Protein AF-A0A8D1IWJ9-F1 (afdb_monomer)

Structure (mmCIF, N/CA/C/O backbone):
data_AF-A0A8D1IWJ9-F1
#
_entry.id   AF-A0A8D1IWJ9-F1
#
loop_
_atom_site.group_PDB
_atom_site.id
_atom_site.type_symbol
_atom_site.label_atom_id
_atom_site.label_alt_id
_atom_site.label_comp_id
_atom_site.label_asym_id
_atom_site.label_entity_id
_atom_site.label_seq_id
_atom_site.pdbx_PDB_ins_code
_atom_site.Cartn_x
_atom_site.Cartn_y
_atom_site.Cartn_z
_atom_site.occupancy
_atom_site.B_iso_or_equiv
_atom_site.auth_seq_id
_atom_site.auth_comp_id
_atom_site.auth_asym_id
_atom_site.auth_atom_id
_atom_site.pdbx_PDB_model_num
ATOM 1 N N . SER A 1 1 ? -6.460 -16.593 16.089 1.00 33.09 1 SER A N 1
ATOM 2 C CA . SER A 1 1 ? -7.347 -15.664 16.815 1.00 33.09 1 SER A CA 1
ATOM 3 C C . SER A 1 1 ? -7.543 -14.416 15.970 1.00 33.09 1 SER A C 1
ATOM 5 O O . SER A 1 1 ? -6.627 -13.611 15.829 1.00 33.09 1 SER A O 1
ATOM 7 N N . SER A 1 2 ? -8.667 -14.333 15.266 1.00 39.91 2 SER A N 1
ATOM 8 C CA . SER A 1 2 ? -8.957 -13.300 14.270 1.00 39.91 2 SER A CA 1
ATOM 9 C C . SER A 1 2 ? -9.287 -11.988 14.981 1.00 39.91 2 SER A C 1
ATOM 11 O O . SER A 1 2 ? -10.392 -11.797 15.482 1.00 39.91 2 SER A O 1
ATOM 13 N N . LYS A 1 3 ? -8.311 -11.071 15.038 1.00 45.97 3 LYS A N 1
ATOM 14 C CA . LYS A 1 3 ? -8.558 -9.675 15.416 1.00 45.97 3 LYS A CA 1
ATOM 15 C C . LYS A 1 3 ? -9.595 -9.111 14.426 1.00 45.97 3 LYS A C 1
ATOM 17 O O . LYS A 1 3 ? -9.216 -8.856 13.289 1.00 45.97 3 LYS A O 1
ATOM 22 N N . ALA A 1 4 ? -10.873 -8.977 14.799 1.00 46.38 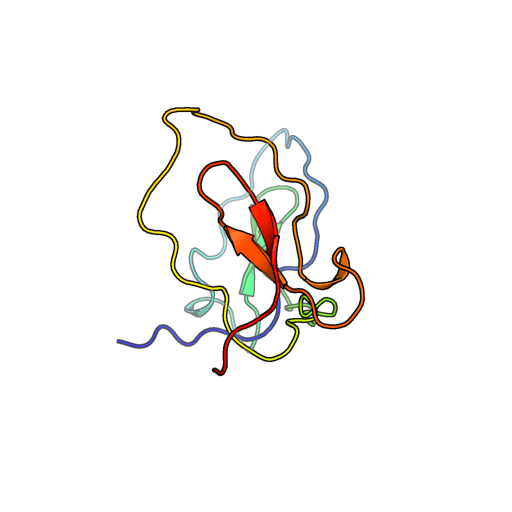4 ALA A N 1
ATOM 23 C CA . ALA A 1 4 ? -11.921 -8.407 13.962 1.00 46.38 4 ALA A CA 1
ATOM 24 C C . ALA A 1 4 ? -11.446 -7.079 13.387 1.00 46.38 4 ALA A C 1
ATOM 26 O O . ALA A 1 4 ? -11.237 -6.076 14.076 1.00 46.38 4 ALA A O 1
ATOM 27 N N . LEU A 1 5 ? -11.225 -7.126 12.084 1.00 56.50 5 LEU A N 1
ATOM 28 C CA . LEU A 1 5 ? -10.784 -6.008 11.295 1.00 56.50 5 LEU A CA 1
ATOM 29 C C . LEU A 1 5 ? -12.011 -5.107 11.117 1.00 56.50 5 LEU A C 1
ATOM 31 O O . LEU A 1 5 ? -12.861 -5.373 10.269 1.00 56.50 5 LEU A O 1
ATOM 35 N N . LYS A 1 6 ? -12.159 -4.072 11.955 1.00 65.62 6 LYS A N 1
ATOM 36 C CA . LYS A 1 6 ? -13.229 -3.082 11.759 1.00 65.62 6 LYS A CA 1
ATOM 37 C C . LYS A 1 6 ? -13.029 -2.417 10.394 1.00 65.62 6 LYS A C 1
ATOM 39 O O . LYS A 1 6 ? -11.949 -1.881 10.122 1.00 65.62 6 LYS A O 1
ATOM 44 N N . GLY A 1 7 ? -14.053 -2.498 9.541 1.00 72.56 7 GLY A N 1
ATOM 45 C CA . GLY A 1 7 ? -14.013 -2.020 8.157 1.00 72.56 7 GLY A CA 1
ATOM 46 C C . GLY A 1 7 ? -13.793 -0.507 8.034 1.00 72.56 7 GLY A C 1
ATOM 47 O O . GLY A 1 7 ? -14.122 0.257 8.940 1.00 72.56 7 GLY A O 1
ATOM 48 N N . GLY A 1 8 ? -13.243 -0.087 6.892 1.00 81.94 8 GLY A N 1
ATOM 49 C CA . GLY A 1 8 ? -12.916 1.311 6.593 1.00 81.94 8 GLY A CA 1
ATOM 50 C C . GLY A 1 8 ? -11.506 1.736 7.023 1.00 81.94 8 GLY A C 1
ATOM 51 O O . GLY A 1 8 ? -10.780 0.999 7.695 1.00 81.94 8 GLY A O 1
ATOM 52 N N . ALA A 1 9 ? -11.100 2.933 6.601 1.00 88.38 9 ALA A N 1
ATOM 53 C CA . ALA A 1 9 ? -9.796 3.520 6.909 1.00 88.38 9 ALA A CA 1
ATOM 54 C C . ALA A 1 9 ? -9.909 4.609 7.983 1.00 88.38 9 ALA A C 1
ATOM 56 O O . ALA A 1 9 ? -10.978 5.181 8.203 1.00 88.38 9 ALA A O 1
ATOM 57 N N . CYS A 1 10 ? -8.793 4.917 8.646 1.00 91.31 10 CYS A N 1
ATOM 58 C CA . CYS A 1 10 ? -8.721 6.118 9.472 1.00 91.31 10 CYS A CA 1
ATOM 59 C C . CYS A 1 10 ? -8.912 7.364 8.594 1.00 91.31 10 CYS A C 1
ATOM 61 O O . CYS A 1 10 ? -8.349 7.413 7.496 1.00 91.31 10 CYS A O 1
ATOM 63 N N . PRO A 1 11 ? -9.682 8.368 9.051 1.00 90.31 11 PRO A N 1
ATOM 64 C CA . PRO A 1 11 ? -9.835 9.611 8.311 1.00 90.31 11 PRO A CA 1
ATOM 65 C C . PRO A 1 11 ? -8.465 10.276 8.108 1.00 90.31 11 PRO A C 1
ATOM 67 O O . PRO A 1 11 ? -7.634 10.243 9.023 1.00 90.31 11 PRO A O 1
ATOM 70 N N . PRO A 1 12 ? -8.211 10.896 6.944 1.00 86.56 12 PRO A N 1
ATOM 71 C CA . PRO A 1 12 ? -6.973 11.624 6.719 1.00 86.56 12 PRO A CA 1
ATOM 72 C C . PRO A 1 12 ? -6.869 12.787 7.712 1.00 86.56 12 PRO A C 1
ATOM 74 O O . PRO A 1 12 ? -7.822 13.541 7.928 1.00 86.56 12 PRO A O 1
ATOM 77 N N . ARG A 1 13 ? -5.698 12.936 8.330 1.00 85.69 13 ARG A N 1
ATOM 78 C CA . ARG A 1 13 ? -5.379 14.025 9.257 1.00 85.69 13 ARG A CA 1
ATOM 79 C C . ARG A 1 13 ? -4.140 14.753 8.767 1.00 85.69 13 ARG A C 1
ATOM 81 O O . ARG A 1 13 ? -3.232 14.133 8.216 1.00 85.69 13 ARG A O 1
ATOM 88 N N . LYS A 1 14 ? -4.096 16.067 8.984 1.00 80.12 14 LYS A N 1
ATOM 89 C CA . LYS A 1 14 ? -2.882 16.846 8.736 1.00 80.12 14 LYS A CA 1
ATOM 90 C C . LYS A 1 14 ? -1.818 16.402 9.734 1.00 80.12 14 LYS A C 1
ATOM 92 O O . LYS A 1 14 ? -2.081 16.356 10.934 1.00 80.12 14 LYS A O 1
ATOM 97 N N . ILE A 1 15 ? -0.633 16.073 9.231 1.00 77.00 15 ILE A N 1
ATOM 98 C CA . ILE A 1 15 ? 0.531 15.841 10.080 1.00 77.00 15 ILE A CA 1
ATOM 99 C C . ILE A 1 15 ? 0.976 17.217 10.566 1.00 77.00 15 ILE A C 1
ATOM 101 O O . ILE A 1 15 ? 1.372 18.055 9.761 1.00 77.00 15 ILE A O 1
ATOM 105 N N . VAL A 1 16 ? 0.859 17.457 11.867 1.00 84.38 16 VAL A N 1
ATOM 106 C CA . VAL A 1 16 ? 1.323 18.691 12.503 1.00 84.38 16 VAL A CA 1
ATOM 107 C C . VAL A 1 16 ? 2.234 18.344 13.669 1.00 84.38 16 VAL A C 1
ATOM 109 O O . VAL A 1 16 ? 2.101 17.284 14.287 1.00 84.38 16 VAL A O 1
ATOM 112 N N . GLN A 1 17 ? 3.167 19.240 13.968 1.00 86.88 17 GLN A N 1
ATOM 113 C CA . GLN A 1 17 ? 3.992 19.134 15.158 1.00 86.88 17 GLN A CA 1
ATOM 114 C C . GLN A 1 17 ? 3.257 19.806 16.313 1.00 86.88 17 GLN A C 1
ATOM 116 O O . GLN A 1 17 ? 3.029 21.013 16.312 1.00 86.88 17 GLN A O 1
ATOM 121 N N . CYS A 1 18 ? 2.836 19.004 17.280 1.00 88.50 18 CYS A N 1
ATOM 122 C CA . CYS A 1 18 ? 2.117 19.498 18.441 1.00 88.50 18 CYS A CA 1
ATOM 123 C C . CYS A 1 18 ? 3.106 19.929 19.517 1.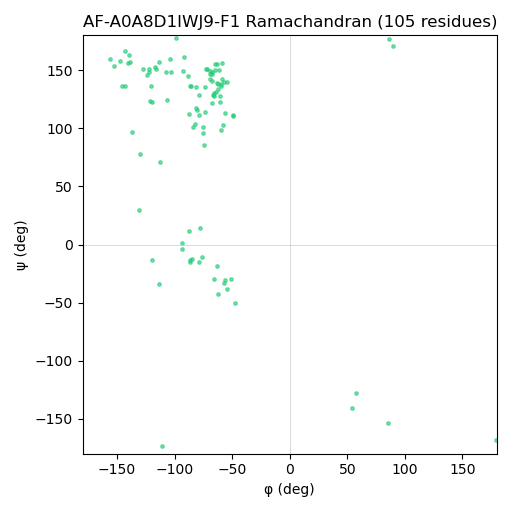00 88.50 18 CYS A C 1
ATOM 125 O O . CYS A 1 18 ? 4.035 19.185 19.824 1.00 88.50 18 CYS A O 1
ATOM 127 N N . LEU A 1 19 ? 2.855 21.080 20.144 1.00 90.94 19 LEU A N 1
ATOM 128 C CA . LEU A 1 19 ? 3.591 21.507 21.340 1.00 90.94 19 LEU A CA 1
ATOM 129 C C . LEU A 1 19 ? 3.478 20.467 22.464 1.00 90.94 19 LEU A C 1
ATOM 131 O O . LEU A 1 19 ? 4.415 20.256 23.228 1.00 90.94 19 LEU A O 1
ATOM 135 N N . ARG A 1 20 ? 2.330 19.784 22.543 1.00 91.00 20 ARG A N 1
ATOM 136 C CA . ARG A 1 20 ? 2.087 18.684 23.472 1.00 91.00 20 ARG A CA 1
ATOM 137 C C . ARG A 1 20 ? 1.180 17.638 22.838 1.00 91.00 20 ARG A C 1
ATOM 139 O O . ARG A 1 20 ? 0.167 17.978 22.230 1.00 91.00 20 ARG A O 1
ATOM 146 N N . TYR A 1 21 ? 1.527 16.369 23.026 1.00 92.00 21 TYR A N 1
ATOM 147 C CA . TYR A 1 21 ? 0.662 15.251 22.665 1.00 92.00 21 TYR A CA 1
ATOM 148 C C . TYR A 1 21 ? -0.317 14.930 23.799 1.00 92.00 21 TYR A C 1
ATOM 150 O O . TYR A 1 21 ? 0.051 14.891 24.976 1.00 92.00 21 TYR A O 1
ATOM 158 N N . GLU A 1 22 ? -1.572 14.686 23.436 1.00 92.69 22 GLU A N 1
ATOM 159 C CA . GLU A 1 22 ? -2.597 14.167 24.333 1.00 92.69 22 GLU A CA 1
ATOM 160 C C . GLU A 1 22 ? -2.296 12.706 24.706 1.00 92.69 22 GLU A C 1
ATOM 162 O O . GLU A 1 22 ? -1.755 11.939 23.903 1.00 92.69 22 GLU A O 1
ATOM 167 N N . LYS A 1 23 ? -2.704 12.289 25.913 1.00 93.25 23 LYS A N 1
ATOM 168 C CA . LYS A 1 23 ? -2.653 10.873 26.302 1.00 93.25 23 LYS A CA 1
ATOM 169 C C . LYS A 1 23 ? -3.512 10.037 25.333 1.00 93.25 23 LYS A C 1
ATOM 171 O O . LYS A 1 23 ? -4.632 10.450 25.016 1.00 93.25 23 LYS A O 1
ATOM 176 N N . PRO A 1 24 ? -3.027 8.872 24.869 1.00 94.44 24 PRO A N 1
ATOM 177 C CA . PRO A 1 24 ? -3.771 8.032 23.938 1.00 94.44 24 PRO A CA 1
ATOM 178 C C . PRO A 1 24 ? -5.055 7.507 24.592 1.00 94.44 24 PRO A C 1
ATOM 180 O O . PRO A 1 24 ? -5.023 6.983 25.702 1.00 94.44 24 PRO A O 1
ATOM 183 N N . LYS A 1 25 ? -6.188 7.631 23.891 1.00 95.62 25 LYS A N 1
ATOM 184 C CA . LYS A 1 25 ? -7.497 7.138 24.362 1.00 95.62 25 LYS A CA 1
ATOM 185 C C . LYS A 1 25 ? -7.751 5.671 24.006 1.00 95.62 25 LYS A C 1
ATOM 187 O O . LYS A 1 25 ? -8.699 5.076 24.501 1.00 95.62 25 LYS A O 1
ATOM 192 N N . CYS A 1 26 ? -6.939 5.115 23.115 1.00 95.31 26 CYS A N 1
ATOM 193 C CA . CYS A 1 26 ? -6.982 3.725 22.688 1.00 95.31 26 CYS A CA 1
ATOM 194 C C . CYS A 1 26 ? -5.602 3.313 22.154 1.00 95.31 26 CYS A C 1
ATOM 196 O O . CYS A 1 26 ? -4.794 4.156 21.761 1.00 95.31 26 CYS A O 1
ATOM 198 N N . THR A 1 27 ? -5.353 2.010 22.111 1.00 94.50 27 THR A N 1
ATOM 199 C CA . THR A 1 27 ? -4.199 1.362 21.475 1.00 94.50 27 THR A CA 1
ATOM 200 C C . THR A 1 27 ? -4.622 0.394 20.367 1.00 94.50 27 THR A C 1
ATOM 202 O O . THR A 1 27 ? -3.793 -0.036 19.569 1.00 94.50 27 THR A O 1
ATOM 205 N N . SER A 1 28 ? -5.913 0.047 20.285 1.00 91.75 28 SER A N 1
ATOM 206 C CA . SER A 1 28 ? -6.459 -0.825 19.242 1.00 91.75 28 SER A CA 1
ATOM 207 C C . SER A 1 28 ? -7.936 -0.536 18.962 1.00 91.75 28 SER A C 1
ATOM 209 O O . SER A 1 28 ? -8.663 -0.091 19.849 1.00 91.75 28 SER A O 1
ATOM 211 N N . ASP A 1 29 ? -8.391 -0.842 17.741 1.00 91.81 29 ASP A N 1
ATOM 212 C CA . ASP A 1 29 ? -9.779 -0.673 17.274 1.00 91.81 29 ASP A CA 1
ATOM 213 C C . ASP A 1 29 ? -10.821 -1.300 18.209 1.00 91.81 29 ASP A C 1
ATOM 215 O O . ASP A 1 29 ? -11.943 -0.813 18.312 1.00 91.81 29 ASP A O 1
ATOM 219 N N . TRP A 1 30 ? -10.446 -2.369 18.907 1.00 89.44 30 TRP A N 1
ATOM 220 C CA . TRP A 1 30 ? -11.304 -3.110 19.828 1.00 89.44 30 TRP A CA 1
ATOM 221 C C . TRP A 1 30 ? -11.742 -2.337 21.064 1.00 89.44 30 TRP A C 1
ATOM 223 O O . TRP A 1 30 ? -12.821 -2.590 21.582 1.00 89.44 30 TRP A O 1
ATOM 233 N N . GLN A 1 31 ? -10.920 -1.394 21.521 1.00 94.56 31 GLN A N 1
ATOM 234 C CA . GLN A 1 31 ? -11.249 -0.537 22.662 1.00 94.56 31 GLN A CA 1
ATOM 235 C C . GLN A 1 31 ? -12.205 0.588 22.266 1.00 94.56 31 GLN A C 1
ATOM 237 O O . GLN A 1 31 ? -12.772 1.258 23.124 1.00 94.56 31 GLN A O 1
ATOM 242 N N . CYS A 1 32 ? -12.360 0.830 20.964 1.00 93.19 32 CYS A N 1
ATOM 243 C CA . CYS A 1 32 ? -13.247 1.865 20.480 1.00 93.19 32 CYS A CA 1
ATOM 244 C C . CYS A 1 32 ? -14.694 1.364 20.453 1.00 93.19 32 CYS A C 1
ATOM 246 O O . CYS A 1 32 ? -14.935 0.259 19.958 1.00 93.19 32 CYS A O 1
ATOM 248 N N . PRO A 1 33 ? -15.661 2.171 20.922 1.00 92.19 33 PRO A N 1
ATOM 249 C CA . PRO A 1 33 ? -17.069 1.806 20.857 1.00 92.19 33 PRO A CA 1
ATOM 250 C C . PRO A 1 33 ? -17.533 1.707 19.400 1.00 92.19 33 PRO A C 1
ATOM 252 O O . PRO A 1 33 ? -16.955 2.321 18.494 1.00 92.19 33 PRO A O 1
ATOM 255 N N . ASP A 1 34 ? -18.587 0.929 19.176 1.00 88.94 34 ASP A N 1
ATOM 256 C CA . ASP A 1 34 ? -19.224 0.758 17.871 1.00 88.94 34 ASP A CA 1
ATOM 257 C C . ASP A 1 34 ? -18.232 0.319 16.772 1.00 88.94 34 ASP A C 1
ATOM 259 O O . ASP A 1 34 ? -17.305 -0.471 16.979 1.00 88.94 34 ASP A O 1
ATOM 263 N N . LYS A 1 35 ? -18.407 0.871 15.569 1.00 87.44 35 LYS A N 1
ATOM 264 C CA . LYS A 1 35 ? -17.551 0.666 14.398 1.00 87.44 35 LYS A CA 1
ATOM 265 C C . LYS A 1 35 ? -16.363 1.640 14.345 1.00 87.44 35 LYS A C 1
ATOM 267 O O . LYS A 1 35 ? -15.705 1.724 13.312 1.00 87.44 35 LYS A O 1
ATOM 272 N N . LYS A 1 36 ? -16.073 2.384 15.422 1.00 92.62 36 LYS A N 1
ATOM 273 C CA . LYS A 1 36 ? -14.949 3.336 15.452 1.00 92.62 36 LYS A CA 1
ATOM 274 C C . LYS A 1 36 ? -13.607 2.610 15.445 1.00 92.62 36 LYS A C 1
ATOM 276 O O . LYS A 1 36 ? -13.470 1.531 16.027 1.00 92.62 36 LYS A O 1
ATOM 281 N N . LYS A 1 37 ? -12.617 3.237 14.813 1.00 92.94 37 LYS A N 1
ATOM 282 C CA . LYS A 1 37 ? -11.232 2.760 14.729 1.00 92.94 37 LYS A CA 1
ATOM 283 C C . LYS A 1 37 ? -10.321 3.603 15.609 1.00 92.94 37 LYS A C 1
ATOM 285 O O . LYS A 1 37 ? -10.562 4.797 15.793 1.00 9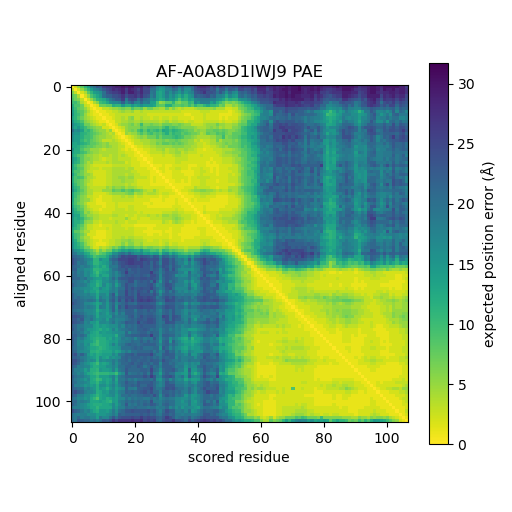2.94 37 LYS A O 1
ATOM 290 N N . CYS A 1 38 ? -9.276 2.982 16.139 1.00 95.19 38 CYS A N 1
ATOM 291 C CA . CYS A 1 38 ? -8.249 3.652 16.912 1.00 95.19 38 CYS A CA 1
ATOM 292 C C . CYS A 1 38 ? -7.240 4.294 15.960 1.00 95.19 38 CYS A C 1
ATOM 294 O O . CYS A 1 38 ? -6.421 3.617 15.342 1.00 95.19 38 CYS A O 1
ATOM 296 N N . CYS A 1 39 ? -7.335 5.610 15.811 1.00 94.06 39 CYS A N 1
ATOM 297 C CA . CYS A 1 39 ? -6.643 6.357 14.773 1.00 94.06 39 CYS A CA 1
ATOM 298 C C . CYS A 1 39 ? -5.740 7.430 15.371 1.00 94.06 39 CYS A C 1
ATOM 300 O O . CYS A 1 39 ? -6.053 8.035 16.401 1.00 94.06 39 CYS A O 1
ATOM 302 N N . ARG A 1 40 ? -4.635 7.713 14.675 1.00 92.75 40 ARG A N 1
ATOM 303 C CA . ARG A 1 40 ? -3.840 8.910 14.941 1.00 92.75 40 ARG A CA 1
ATOM 304 C C . ARG A 1 40 ? -4.665 10.135 14.551 1.00 92.75 40 ARG A C 1
ATOM 306 O O . ARG A 1 40 ? -5.119 10.258 13.417 1.00 92.75 40 ARG A O 1
ATOM 313 N N . ASP A 1 41 ? -4.878 11.002 15.524 1.00 91.44 41 ASP A N 1
ATOM 314 C CA . ASP A 1 41 ? -5.491 12.313 15.380 1.00 91.44 41 ASP A CA 1
ATOM 315 C C . ASP A 1 41 ? -4.393 13.388 15.323 1.00 91.44 41 ASP A C 1
ATOM 317 O O . ASP A 1 41 ? -3.208 13.077 15.456 1.00 91.44 41 ASP A O 1
ATOM 321 N N . THR A 1 42 ? -4.774 14.652 15.148 1.00 90.31 42 THR A N 1
ATOM 322 C CA . THR A 1 42 ? -3.847 15.789 15.018 1.00 90.31 42 THR A CA 1
ATOM 323 C C . THR A 1 42 ? -2.745 15.802 16.089 1.00 90.31 42 THR A C 1
ATOM 325 O O . THR A 1 42 ? -1.572 15.869 15.742 1.00 90.31 42 THR A O 1
ATOM 328 N N . CYS A 1 43 ? -3.109 15.665 17.372 1.00 92.56 43 CYS A N 1
ATOM 329 C CA . CYS A 1 43 ? -2.174 15.697 18.508 1.00 92.56 43 CYS A CA 1
ATOM 330 C C . CYS A 1 43 ? -2.350 14.529 19.484 1.00 92.56 43 CYS A C 1
ATOM 332 O O . CYS A 1 43 ? -2.097 14.669 20.677 1.00 92.56 43 CYS A O 1
ATOM 334 N N . GLY A 1 44 ? -2.794 13.363 19.017 1.00 92.94 44 GLY A N 1
ATOM 335 C CA . GLY A 1 44 ? -3.014 12.219 19.902 1.00 92.94 44 GLY A CA 1
ATOM 336 C C . GLY A 1 44 ? -3.540 10.990 19.178 1.00 92.94 44 GLY A C 1
ATOM 337 O O . GLY A 1 44 ? -3.550 10.935 17.953 1.00 92.94 44 GLY A O 1
ATOM 338 N N . ILE A 1 45 ? -3.992 9.999 19.943 1.00 94.88 45 ILE A N 1
ATOM 339 C CA . ILE A 1 45 ? -4.623 8.781 19.419 1.00 94.88 45 ILE A CA 1
ATOM 340 C C . ILE A 1 45 ? -6.040 8.700 19.984 1.00 94.88 45 ILE A C 1
ATOM 342 O O . ILE A 1 45 ? -6.226 8.743 21.203 1.00 94.88 45 ILE A O 1
ATOM 346 N N . LYS A 1 46 ? -7.041 8.627 19.102 1.00 95.56 46 LYS A N 1
ATOM 347 C CA . LYS A 1 46 ? -8.466 8.703 19.457 1.00 95.56 46 LYS A CA 1
ATOM 348 C C . LYS A 1 46 ? -9.289 7.690 18.664 1.00 95.56 46 LYS A C 1
ATOM 350 O O . LYS A 1 46 ? -8.913 7.275 17.571 1.00 95.56 46 LYS A O 1
ATOM 355 N N . CYS A 1 47 ? -10.452 7.340 19.203 1.00 95.44 47 CYS A N 1
ATOM 356 C CA . CYS A 1 47 ? -11.452 6.550 18.495 1.00 95.44 47 CYS A CA 1
ATOM 357 C C . CYS A 1 47 ? -12.238 7.433 17.523 1.00 95.44 47 CYS A C 1
ATOM 359 O O . CYS A 1 47 ? -13.003 8.295 17.956 1.00 95.44 47 CYS A O 1
ATOM 361 N N . LEU A 1 48 ? -12.053 7.220 16.222 1.00 94.00 48 LEU A N 1
ATOM 362 C CA . LEU A 1 48 ? -12.670 8.014 15.160 1.00 94.00 48 LEU A CA 1
ATOM 363 C C . LEU A 1 48 ? -13.606 7.159 14.302 1.00 94.00 48 LEU A C 1
ATOM 365 O O . LEU A 1 48 ? -13.417 5.948 14.170 1.00 94.00 48 LEU A O 1
ATOM 369 N N . ASN A 1 49 ? -14.608 7.802 13.701 1.00 93.44 49 ASN A N 1
ATOM 370 C CA . ASN A 1 49 ? -15.450 7.151 12.701 1.00 93.44 49 ASN A CA 1
ATOM 371 C C . ASN A 1 49 ? -14.592 6.824 11.467 1.00 93.44 49 ASN A C 1
ATOM 373 O O . ASN A 1 49 ? -13.901 7.720 10.968 1.00 93.44 49 ASN A O 1
ATOM 377 N N . PRO A 1 50 ? -14.595 5.568 10.989 1.00 91.25 50 PRO A N 1
ATOM 378 C CA . PRO A 1 50 ? -13.858 5.209 9.793 1.00 91.25 50 PRO A CA 1
ATOM 379 C C . PRO A 1 50 ? -14.470 5.882 8.567 1.00 91.25 50 PRO A C 1
ATOM 381 O O . PRO A 1 50 ? -15.683 6.066 8.480 1.00 91.25 50 PRO A O 1
ATOM 384 N N . VAL A 1 51 ? -13.622 6.200 7.597 1.00 89.38 51 VAL A N 1
ATOM 385 C CA . VAL A 1 51 ? -14.064 6.601 6.262 1.00 89.38 51 VAL A CA 1
ATOM 386 C C . VAL A 1 51 ? -14.116 5.377 5.356 1.00 89.38 51 VAL A C 1
ATOM 388 O O . VAL A 1 51 ? -13.343 4.425 5.526 1.00 89.38 51 VAL A O 1
ATOM 391 N N . ALA A 1 52 ? -15.032 5.388 4.387 1.00 81.88 52 ALA A N 1
ATOM 392 C CA . ALA A 1 52 ? -15.039 4.379 3.340 1.00 81.88 52 ALA A CA 1
ATOM 393 C C . ALA A 1 52 ? -13.683 4.392 2.617 1.00 81.88 52 ALA A C 1
ATOM 395 O O . ALA A 1 52 ? -13.115 5.453 2.355 1.00 81.88 52 ALA A O 1
ATOM 396 N N . ILE A 1 53 ? -13.158 3.212 2.290 1.00 72.19 53 ILE A N 1
ATOM 397 C CA . ILE A 1 53 ? -11.987 3.101 1.418 1.00 72.19 53 ILE A CA 1
ATOM 398 C C . ILE A 1 53 ? -12.494 3.395 0.004 1.00 72.19 53 ILE A C 1
ATOM 400 O O . ILE A 1 53 ? -12.899 2.490 -0.715 1.00 72.19 53 ILE A O 1
ATOM 404 N N . THR A 1 54 ? -12.554 4.675 -0.365 1.00 59.12 54 THR A N 1
ATOM 405 C CA . THR A 1 54 ? -13.070 5.134 -1.669 1.00 59.12 54 THR A CA 1
ATOM 406 C C . THR A 1 54 ? -12.087 4.902 -2.812 1.00 59.12 54 THR A C 1
ATOM 408 O O . THR A 1 54 ? -12.473 4.975 -3.973 1.00 59.12 54 THR A O 1
ATOM 411 N N . ASN A 1 55 ? -10.844 4.538 -2.487 1.00 55.78 55 ASN A N 1
ATOM 412 C CA . ASN A 1 55 ? -9.845 4.076 -3.438 1.00 55.78 55 ASN A CA 1
ATOM 413 C C . ASN A 1 55 ? -9.542 2.595 -3.188 1.00 55.78 55 ASN A C 1
ATOM 415 O O . ASN A 1 55 ? -8.452 2.278 -2.698 1.00 55.78 55 ASN A O 1
ATOM 419 N N . PRO A 1 56 ? -10.456 1.656 -3.499 1.00 56.19 56 PRO A N 1
ATOM 420 C CA . PRO A 1 56 ? -9.985 0.318 -3.795 1.00 56.19 56 PRO A CA 1
ATOM 421 C C . PRO A 1 56 ? -8.992 0.502 -4.943 1.00 56.19 56 PRO A C 1
ATOM 423 O O . PRO A 1 56 ? -9.363 0.971 -6.020 1.00 56.19 56 PRO A O 1
ATOM 426 N N . VAL A 1 57 ? -7.706 0.244 -4.690 1.00 61.34 57 VAL A N 1
ATOM 427 C CA . VAL A 1 57 ? -6.713 0.159 -5.764 1.00 61.34 57 VAL A CA 1
ATOM 428 C C . VAL A 1 57 ? -7.339 -0.782 -6.782 1.00 61.34 57 VAL A C 1
ATOM 430 O O . VAL A 1 57 ? -7.584 -1.933 -6.435 1.00 61.34 57 VAL A O 1
ATOM 433 N N . LYS A 1 58 ? -7.718 -0.283 -7.969 1.00 65.12 58 LYS A N 1
ATOM 434 C CA . LYS A 1 58 ? -8.347 -1.115 -9.001 1.00 65.12 58 LYS A CA 1
ATOM 435 C C . LYS A 1 58 ? -7.354 -2.220 -9.335 1.00 65.12 58 LYS A C 1
ATOM 437 O O . LYS A 1 58 ? -6.388 -1.976 -10.052 1.00 65.12 58 LYS A O 1
ATOM 442 N N . VAL A 1 59 ? -7.559 -3.396 -8.751 1.00 82.50 59 VAL A N 1
ATOM 443 C CA . VAL A 1 59 ? -6.756 -4.580 -9.022 1.00 82.50 59 VAL A CA 1
ATOM 444 C C . VAL A 1 59 ? -7.314 -5.168 -10.301 1.00 82.50 59 VAL A C 1
ATOM 446 O O . VAL A 1 59 ? -8.488 -5.530 -10.362 1.00 82.50 59 VAL A O 1
ATOM 449 N N . LYS A 1 60 ? -6.485 -5.221 -11.338 1.00 89.94 60 LYS A N 1
ATOM 450 C CA . LYS A 1 60 ? -6.874 -5.871 -12.589 1.00 89.94 60 LYS A CA 1
ATOM 451 C C . LYS A 1 60 ? -6.898 -7.393 -12.395 1.00 89.94 60 LYS A C 1
ATOM 453 O O . LYS A 1 60 ? -6.148 -7.895 -11.550 1.00 89.94 60 LYS A O 1
ATOM 458 N N . PRO A 1 61 ? -7.744 -8.130 -13.134 1.00 92.19 61 PRO A N 1
ATOM 459 C CA . PRO A 1 61 ? -7.839 -9.585 -13.017 1.00 92.19 61 PRO A CA 1
ATOM 460 C C . PRO A 1 61 ? -6.500 -10.288 -13.304 1.00 92.19 61 PRO A C 1
ATOM 462 O O . PRO A 1 61 ? -5.630 -9.746 -13.981 1.00 92.19 61 PRO A O 1
ATOM 465 N N . GLY A 1 62 ? -6.345 -11.505 -12.773 1.00 93.44 62 GLY A N 1
ATOM 466 C CA . GLY A 1 62 ? -5.131 -12.319 -12.902 1.00 93.44 62 GLY A CA 1
ATOM 467 C C . GLY A 1 62 ? -4.056 -12.041 -11.841 1.00 93.44 62 GLY A C 1
ATOM 468 O O . GLY A 1 62 ? -4.201 -11.179 -10.969 1.00 93.44 62 GLY A O 1
ATOM 469 N N . LYS A 1 63 ? -2.963 -12.807 -11.898 1.00 95.31 63 LYS A N 1
ATOM 470 C CA . LYS A 1 63 ? -1.826 -12.749 -10.964 1.00 95.31 63 LYS A CA 1
ATOM 471 C C . LYS A 1 63 ? -0.561 -12.252 -11.659 1.00 95.31 63 LYS A C 1
ATOM 473 O O . LYS A 1 63 ? -0.429 -12.338 -12.876 1.00 95.31 63 LYS A O 1
ATOM 478 N N . CYS A 1 64 ? 0.374 -11.720 -10.876 1.00 96.19 64 CYS A N 1
ATOM 479 C CA . CYS A 1 64 ? 1.707 -11.412 -11.385 1.00 96.19 64 CYS A CA 1
ATOM 480 C C . CYS A 1 64 ? 2.479 -12.707 -11.679 1.00 96.19 64 CYS A C 1
ATOM 482 O O . CYS A 1 64 ? 2.357 -13.653 -10.895 1.00 96.19 64 CYS A O 1
ATOM 484 N N . PRO A 1 65 ? 3.283 -12.754 -12.755 1.00 95.00 65 PRO A N 1
ATOM 485 C CA . PRO A 1 65 ? 4.184 -13.875 -12.993 1.00 95.00 65 PRO A CA 1
ATOM 486 C C . PRO A 1 65 ? 5.204 -14.008 -11.852 1.00 95.00 65 PRO A C 1
ATOM 488 O O . PRO A 1 65 ? 5.574 -13.022 -11.207 1.00 95.00 65 PRO A O 1
ATOM 491 N N . VAL A 1 66 ? 5.651 -15.240 -11.600 1.00 93.81 66 VAL A N 1
ATOM 492 C CA . VAL A 1 66 ? 6.684 -15.530 -10.597 1.00 93.81 66 VAL A CA 1
ATOM 493 C C . VAL A 1 66 ? 8.041 -15.071 -11.126 1.00 93.81 66 VAL A C 1
ATOM 495 O O . VAL A 1 66 ? 8.382 -15.319 -12.279 1.00 93.81 66 VAL A O 1
ATOM 498 N N . VAL A 1 67 ? 8.821 -14.415 -10.269 1.00 92.19 67 VAL A N 1
ATOM 499 C CA . VAL A 1 67 ? 10.179 -13.959 -10.577 1.00 92.19 67 VAL A CA 1
ATOM 500 C C . VAL A 1 67 ? 11.138 -14.602 -9.582 1.00 92.19 67 VAL A C 1
ATOM 502 O O . VAL A 1 67 ? 10.956 -14.459 -8.375 1.00 92.19 67 VAL A O 1
ATOM 505 N N . TYR A 1 68 ? 12.145 -15.314 -10.090 1.00 91.12 68 TYR A N 1
ATOM 506 C CA . TYR A 1 68 ? 13.049 -16.151 -9.287 1.00 91.12 68 TYR A CA 1
ATOM 507 C C . TYR A 1 68 ? 14.335 -15.449 -8.833 1.00 91.12 68 TYR A C 1
ATOM 509 O O . TYR A 1 68 ? 15.162 -16.059 -8.164 1.00 91.12 68 TYR A O 1
ATOM 517 N N . GLY A 1 69 ? 14.516 -14.172 -9.165 1.00 90.69 69 GLY A N 1
ATOM 518 C CA . GLY A 1 69 ? 15.696 -13.418 -8.767 1.00 90.69 69 GLY A CA 1
ATOM 519 C C . GLY A 1 69 ? 15.388 -11.967 -8.430 1.00 90.69 69 GLY A C 1
ATOM 520 O O . GLY A 1 69 ? 14.309 -11.440 -8.710 1.00 90.69 69 GLY A O 1
ATOM 521 N N . GLN A 1 70 ? 16.359 -11.321 -7.797 1.00 93.25 70 GLN A N 1
ATOM 522 C CA . GLN A 1 70 ? 16.278 -9.921 -7.419 1.00 93.25 70 GLN A CA 1
ATOM 523 C C . GLN A 1 70 ? 17.653 -9.272 -7.584 1.00 93.25 70 GLN A C 1
ATOM 525 O O . GLN A 1 70 ? 18.667 -9.851 -7.201 1.00 93.25 70 GLN A O 1
ATOM 530 N N . CYS A 1 71 ? 17.695 -8.073 -8.157 1.00 94.69 71 CYS A N 1
ATOM 531 C CA . CYS A 1 71 ? 18.910 -7.275 -8.230 1.00 94.69 71 CYS A CA 1
ATOM 532 C C . CYS A 1 71 ? 19.360 -6.861 -6.820 1.00 94.69 71 CYS A C 1
ATOM 534 O O . CYS A 1 71 ? 18.536 -6.642 -5.932 1.00 94.69 71 CYS A O 1
ATOM 536 N N . MET A 1 72 ? 20.666 -6.683 -6.620 1.00 95.31 72 MET A N 1
ATOM 537 C CA . MET A 1 72 ? 21.236 -6.265 -5.327 1.00 95.31 72 MET A CA 1
ATOM 538 C C . MET A 1 72 ? 21.083 -4.759 -5.049 1.00 95.31 72 MET A C 1
ATOM 540 O O . MET A 1 72 ? 21.735 -4.212 -4.163 1.00 95.31 72 MET A O 1
ATOM 544 N N . MET A 1 73 ? 20.238 -4.061 -5.809 1.00 94.62 73 MET A N 1
ATOM 545 C CA . MET A 1 73 ? 20.016 -2.635 -5.619 1.00 94.62 73 MET A CA 1
ATOM 546 C C . MET A 1 73 ? 19.073 -2.401 -4.440 1.00 94.62 73 MET A C 1
ATOM 548 O O . MET A 1 73 ? 17.984 -2.969 -4.396 1.00 94.62 73 MET A O 1
ATOM 552 N N . LEU A 1 74 ? 19.473 -1.533 -3.507 1.00 91.12 74 LEU A N 1
ATOM 553 C CA . LEU A 1 74 ? 18.693 -1.246 -2.300 1.00 91.12 74 LEU A CA 1
ATOM 554 C C . LEU A 1 74 ? 17.322 -0.632 -2.631 1.00 91.12 74 LEU A C 1
ATOM 556 O O . LEU A 1 74 ? 16.311 -1.027 -2.059 1.00 91.12 74 LEU A O 1
ATOM 560 N N . ASN A 1 75 ? 17.292 0.301 -3.589 1.00 91.88 75 ASN A N 1
ATOM 561 C CA . ASN A 1 75 ? 16.093 1.034 -3.998 1.00 91.88 75 ASN A CA 1
ATOM 562 C C . ASN A 1 75 ? 15.926 0.992 -5.523 1.00 91.88 75 ASN A C 1
ATOM 564 O O . ASN A 1 75 ? 16.266 1.963 -6.205 1.00 91.88 75 ASN A O 1
ATOM 568 N N . PRO A 1 76 ? 15.440 -0.125 -6.090 1.00 93.75 76 PRO A N 1
ATOM 569 C CA . PRO A 1 76 ? 15.259 -0.219 -7.525 1.00 93.75 76 PRO A CA 1
ATOM 570 C C . PRO A 1 76 ? 14.147 0.716 -8.023 1.00 93.75 76 PRO A C 1
ATOM 572 O O . PRO A 1 76 ? 13.115 0.850 -7.351 1.00 93.75 76 PRO A O 1
ATOM 575 N N . PRO A 1 77 ? 14.326 1.368 -9.188 1.00 94.75 77 PRO A N 1
ATOM 576 C CA . PRO A 1 77 ? 13.318 2.250 -9.747 1.00 94.75 77 PRO A CA 1
ATOM 577 C C . PRO A 1 77 ? 12.051 1.458 -10.067 1.00 94.75 77 PRO A C 1
ATOM 579 O O . PRO A 1 77 ? 12.089 0.337 -10.569 1.00 94.75 77 PRO A O 1
ATOM 582 N N . ASN A 1 78 ? 10.905 2.061 -9.770 1.00 96.81 78 ASN A N 1
ATOM 583 C CA . ASN A 1 78 ? 9.605 1.504 -10.108 1.00 96.81 78 ASN A CA 1
ATOM 584 C C . ASN A 1 78 ? 9.014 2.310 -11.262 1.00 96.81 78 ASN A C 1
ATOM 586 O O . ASN A 1 78 ? 8.834 3.519 -11.134 1.00 96.81 78 ASN A O 1
ATOM 590 N N . HIS A 1 79 ? 8.657 1.630 -12.348 1.00 96.31 79 HIS A N 1
ATOM 591 C CA . HIS A 1 79 ? 7.977 2.230 -13.498 1.00 96.31 79 HIS A CA 1
ATOM 592 C C . HIS A 1 79 ? 6.455 2.292 -13.309 1.00 96.31 79 HIS A C 1
ATOM 594 O O . HIS A 1 79 ? 5.758 2.972 -14.053 1.00 96.31 79 HIS A O 1
ATOM 600 N N . CYS A 1 80 ? 5.934 1.599 -12.296 1.00 95.19 80 CYS A N 1
ATOM 601 C CA . CYS A 1 80 ? 4.540 1.660 -11.879 1.00 95.19 80 CYS A CA 1
ATOM 602 C C . CYS A 1 80 ? 4.424 1.461 -10.357 1.00 95.19 80 CYS A C 1
ATOM 604 O O . CYS A 1 80 ? 5.296 0.871 -9.712 1.00 95.19 80 CYS A O 1
ATOM 606 N N . LYS A 1 81 ? 3.321 1.930 -9.765 1.00 93.38 81 LYS A N 1
ATOM 607 C CA . LYS A 1 81 ? 2.968 1.696 -8.351 1.00 93.38 81 LYS A CA 1
ATOM 608 C C . LYS A 1 81 ? 1.717 0.832 -8.192 1.00 93.38 81 LYS A C 1
ATOM 610 O O . LYS A 1 81 ? 1.642 0.059 -7.238 1.00 93.38 81 LYS A O 1
ATOM 615 N N . THR A 1 82 ? 0.760 0.963 -9.109 1.00 91.81 82 THR A N 1
ATOM 616 C CA . THR A 1 82 ? -0.547 0.289 -9.090 1.00 91.81 82 THR A CA 1
ATOM 617 C C . THR A 1 82 ? -0.939 -0.164 -10.495 1.00 91.81 82 THR A C 1
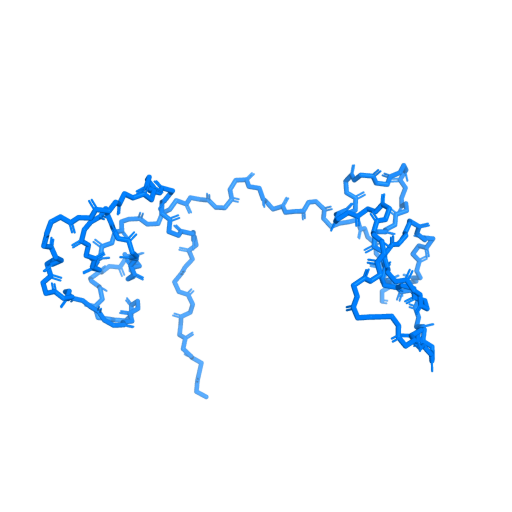ATOM 619 O O . THR A 1 82 ? -0.507 0.435 -11.478 1.00 91.81 82 THR A O 1
ATOM 622 N N . ASP A 1 83 ? -1.801 -1.181 -10.600 1.00 93.75 83 ASP A N 1
ATOM 623 C CA . ASP A 1 83 ? -2.298 -1.703 -11.887 1.00 93.75 83 ASP A CA 1
ATOM 624 C C . ASP A 1 83 ? -2.964 -0.617 -12.748 1.00 93.75 83 ASP A C 1
ATOM 626 O O . ASP A 1 83 ? -2.895 -0.663 -13.972 1.00 93.75 83 ASP A O 1
ATOM 630 N N . SER A 1 84 ? -3.569 0.395 -12.117 1.00 90.44 84 SER A N 1
ATOM 631 C CA . SER A 1 84 ? -4.208 1.528 -12.797 1.00 90.44 84 SER A CA 1
ATOM 632 C C . SER A 1 84 ? -3.247 2.400 -13.612 1.00 90.44 84 SER A C 1
ATOM 634 O O . SER A 1 84 ? -3.709 3.169 -14.445 1.00 90.44 84 SER A O 1
ATOM 636 N N . GLN A 1 85 ? -1.938 2.321 -13.354 1.00 94.06 85 GLN A N 1
ATOM 637 C CA . GLN A 1 85 ? -0.910 3.044 -14.115 1.00 94.06 85 GLN A CA 1
ATOM 638 C C . GLN A 1 85 ? -0.458 2.272 -15.358 1.00 94.06 85 GLN A C 1
ATOM 640 O O . GLN A 1 85 ? 0.191 2.836 -16.232 1.00 94.06 85 GLN A O 1
ATOM 645 N N . CYS A 1 86 ? -0.783 0.984 -15.431 1.00 94.69 86 CYS A N 1
ATOM 646 C CA . CYS A 1 86 ? -0.467 0.144 -16.570 1.00 94.69 86 CYS A CA 1
ATOM 647 C C . CYS A 1 86 ? -1.596 0.220 -17.603 1.00 94.69 86 CYS A C 1
ATOM 649 O O . CYS A 1 86 ? -2.771 0.305 -17.241 1.00 94.69 86 CYS A O 1
ATOM 651 N N . LEU A 1 87 ? -1.261 0.166 -18.890 1.00 95.56 87 LEU A N 1
ATOM 652 C CA . LEU A 1 87 ? -2.251 0.193 -19.972 1.00 95.56 87 LEU A CA 1
ATOM 653 C C . LEU A 1 87 ? -3.033 -1.129 -20.049 1.00 95.56 87 LEU A C 1
ATOM 655 O O . LEU A 1 87 ? -2.522 -2.180 -19.666 1.00 95.56 87 LEU A O 1
ATOM 659 N N . GLY A 1 88 ? -4.283 -1.073 -20.515 1.00 93.19 88 GLY A N 1
ATOM 660 C CA . GLY A 1 88 ? -5.104 -2.264 -20.774 1.00 93.19 88 GLY A CA 1
ATOM 661 C C . GLY A 1 88 ? -5.295 -3.166 -19.550 1.00 93.19 88 GLY A C 1
ATOM 662 O O . GLY A 1 88 ? -5.678 -2.701 -18.477 1.00 93.19 88 GLY A O 1
ATOM 663 N N . ASP A 1 89 ? -5.000 -4.452 -19.703 1.00 94.12 89 ASP A N 1
ATOM 664 C CA . ASP A 1 89 ? -5.084 -5.511 -18.689 1.00 94.12 89 ASP A CA 1
ATOM 665 C C . ASP A 1 89 ? -3.764 -5.755 -17.928 1.00 94.12 89 ASP A C 1
ATOM 667 O O . ASP A 1 89 ? -3.742 -6.511 -16.956 1.00 94.12 89 ASP A O 1
ATOM 671 N N . LEU A 1 90 ? -2.679 -5.064 -18.299 1.00 95.94 90 LEU A N 1
ATOM 672 C CA . LEU A 1 90 ? -1.363 -5.206 -17.672 1.00 95.94 90 LEU A CA 1
ATOM 673 C C . LEU A 1 90 ? -1.398 -4.865 -16.178 1.00 95.94 90 LEU A C 1
ATOM 675 O O . LEU A 1 90 ? -1.980 -3.851 -15.775 1.00 95.94 90 LEU A O 1
ATOM 679 N N . LYS A 1 91 ? -0.707 -5.664 -15.364 1.00 96.25 91 LYS A N 1
ATOM 680 C CA . LYS A 1 91 ? -0.595 -5.486 -13.909 1.00 96.25 91 LYS A CA 1
ATOM 681 C C . L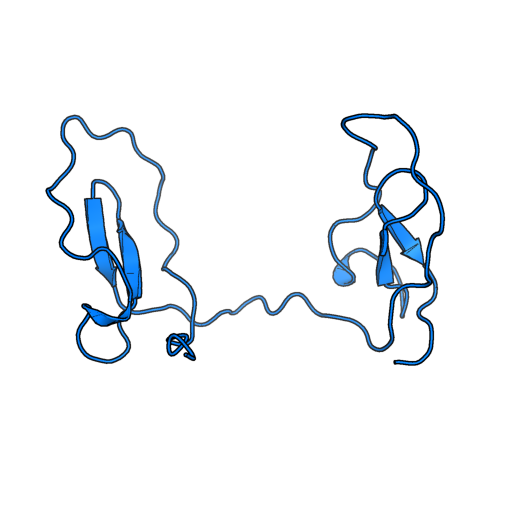YS A 1 91 ? 0.750 -4.891 -13.521 1.00 96.25 91 LYS A C 1
ATOM 683 O O . LYS A 1 91 ? 1.764 -5.175 -14.150 1.00 96.25 91 LYS A O 1
ATOM 688 N N . CYS A 1 92 ? 0.771 -4.107 -12.446 1.00 96.62 92 CYS A N 1
ATOM 689 C CA . CYS A 1 92 ? 2.007 -3.574 -11.892 1.00 96.62 92 CYS A CA 1
ATOM 690 C C . CYS A 1 92 ? 2.661 -4.603 -10.962 1.00 96.62 92 CYS A C 1
ATOM 692 O O . CYS A 1 92 ? 2.261 -4.769 -9.808 1.00 96.62 92 CYS A O 1
ATOM 694 N N . CYS A 1 93 ? 3.682 -5.290 -11.465 1.00 96.19 93 CYS A N 1
ATOM 695 C CA . CYS A 1 93 ? 4.263 -6.470 -10.837 1.00 96.19 93 CYS A CA 1
ATOM 696 C C . CYS A 1 93 ? 5.717 -6.250 -10.427 1.00 96.19 93 CYS A C 1
ATOM 698 O O . CYS A 1 93 ? 6.442 -5.480 -11.055 1.00 96.19 93 CYS A O 1
ATOM 700 N N . LYS A 1 94 ? 6.155 -6.949 -9.371 1.00 95.81 94 LYS A N 1
ATOM 701 C CA . LYS A 1 94 ? 7.578 -7.021 -9.015 1.00 95.81 94 LYS A CA 1
ATOM 702 C C . LYS A 1 94 ? 8.317 -7.769 -10.127 1.00 95.81 94 LYS A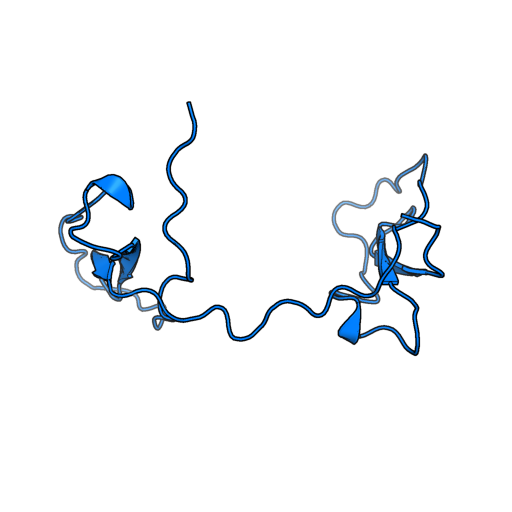 C 1
ATOM 704 O O . LYS A 1 94 ? 7.885 -8.843 -10.527 1.00 95.81 94 LYS A O 1
ATOM 709 N N . SER A 1 95 ? 9.411 -7.186 -10.596 1.00 94.31 95 SER A N 1
ATOM 710 C CA . SER A 1 95 ? 10.359 -7.790 -11.529 1.00 94.31 95 SER A CA 1
ATOM 711 C C . SER A 1 95 ? 11.690 -8.057 -10.816 1.00 94.31 95 SER A C 1
ATOM 713 O O . SER A 1 95 ? 11.810 -7.855 -9.605 1.00 94.31 95 SER A O 1
ATOM 715 N N . MET A 1 96 ? 12.701 -8.490 -11.568 1.00 94.81 96 MET A N 1
ATOM 716 C CA . MET A 1 96 ? 14.068 -8.683 -11.080 1.00 94.81 96 MET A CA 1
ATOM 717 C C . MET A 1 96 ? 14.610 -7.410 -10.421 1.00 94.81 96 MET A C 1
ATOM 719 O O . MET A 1 96 ? 15.283 -7.479 -9.399 1.00 94.81 96 MET A O 1
ATOM 723 N N . CYS A 1 97 ? 14.298 -6.235 -10.971 1.00 95.44 97 CYS A N 1
ATOM 724 C CA . CYS A 1 97 ? 14.721 -4.958 -10.409 1.00 95.44 97 CYS A CA 1
ATOM 725 C C . CYS A 1 97 ? 13.567 -3.951 -10.440 1.00 95.44 97 CYS A C 1
ATOM 727 O O . CYS A 1 97 ? 13.301 -3.328 -11.462 1.00 95.44 97 CYS A O 1
ATOM 729 N N . GLY A 1 98 ? 12.857 -3.822 -9.316 1.00 95.12 98 GLY A N 1
ATOM 730 C CA . GLY A 1 98 ? 11.748 -2.874 -9.163 1.00 95.12 98 GLY A CA 1
ATOM 731 C C . GLY A 1 98 ? 10.404 -3.416 -9.651 1.00 95.12 98 GLY A C 1
ATOM 732 O O . GLY A 1 98 ? 10.159 -4.625 -9.621 1.00 95.12 98 GLY A O 1
ATOM 733 N N . LYS A 1 99 ? 9.506 -2.514 -10.054 1.00 97.19 99 LYS A N 1
ATOM 734 C CA . LYS A 1 99 ? 8.152 -2.826 -10.537 1.00 97.19 99 LYS A CA 1
ATOM 735 C C . LYS A 1 99 ? 7.925 -2.335 -11.958 1.00 97.19 99 LYS A C 1
ATOM 737 O O . LYS A 1 99 ? 8.245 -1.188 -12.272 1.00 97.19 99 LYS A O 1
ATOM 742 N N . VAL A 1 100 ? 7.309 -3.182 -12.775 1.00 96.94 100 VAL A N 1
ATOM 743 C CA . VAL A 1 100 ? 6.986 -2.911 -14.184 1.00 96.94 100 VAL A CA 1
ATOM 744 C C . VAL A 1 100 ? 5.600 -3.456 -14.536 1.00 96.94 100 VAL A C 1
ATOM 746 O O . VAL A 1 100 ? 5.038 -4.273 -13.802 1.00 96.94 100 VAL A O 1
ATOM 749 N N . CYS A 1 101 ? 5.042 -2.993 -15.652 1.00 97.38 101 CYS A N 1
ATOM 750 C CA . CYS A 1 101 ? 3.764 -3.473 -16.167 1.00 97.38 101 CYS A CA 1
ATOM 751 C C . CYS A 1 101 ? 3.960 -4.791 -16.926 1.00 97.38 101 CYS A C 1
ATOM 753 O O . CYS A 1 101 ? 4.650 -4.807 -17.941 1.00 97.38 101 CYS A O 1
ATOM 755 N N . LEU A 1 102 ? 3.370 -5.880 -16.432 1.00 96.50 102 LEU A N 1
ATOM 756 C CA . LEU A 1 102 ? 3.483 -7.221 -17.012 1.00 96.50 102 LEU A CA 1
ATOM 757 C C . LEU A 1 102 ? 2.108 -7.788 -17.362 1.00 96.50 102 LEU A C 1
ATOM 759 O O . LEU A 1 102 ? 1.110 -7.483 -16.700 1.00 96.50 102 LEU A O 1
ATOM 763 N N . THR A 1 103 ? 2.078 -8.653 -18.373 1.00 96.38 103 THR A N 1
ATOM 764 C CA . THR A 1 103 ? 0.897 -9.447 -18.713 1.00 96.38 103 THR A CA 1
ATOM 765 C C . THR A 1 103 ? 0.529 -10.345 -17.529 1.00 96.38 103 THR A C 1
ATOM 767 O O . THR A 1 103 ? 1.403 -11.044 -17.001 1.00 96.38 103 THR A O 1
ATOM 770 N N . PRO A 1 104 ? -0.732 -10.326 -17.069 1.00 96.12 104 PRO A N 1
ATOM 771 C CA . PRO A 1 104 ? -1.169 -11.193 -15.986 1.00 96.12 104 PRO A CA 1
ATOM 772 C C . PRO A 1 104 ? -1.169 -12.669 -16.400 1.00 96.12 104 PRO A C 1
ATOM 774 O O . PRO A 1 104 ? -1.495 -13.014 -17.534 1.00 96.12 104 PRO A O 1
ATOM 777 N N . VAL A 1 105 ? -0.880 -13.556 -15.447 1.00 95.94 105 VAL A N 1
ATOM 778 C CA . VAL A 1 105 ? -1.169 -14.992 -15.569 1.00 95.94 105 VAL A CA 1
ATOM 779 C C . VAL A 1 105 ? -2.544 -15.304 -14.976 1.00 95.94 105 VAL A C 1
ATOM 781 O O . VAL A 1 105 ? -3.091 -14.513 -14.198 1.00 95.94 105 VAL A O 1
ATOM 784 N N . LYS A 1 106 ? -3.118 -16.460 -15.332 1.00 89.81 106 LYS A N 1
ATOM 785 C CA . LYS A 1 106 ? -4.386 -16.924 -14.747 1.00 89.81 106 LYS A CA 1
ATOM 786 C C . LYS A 1 106 ? -4.282 -16.965 -13.216 1.00 89.81 106 LYS A C 1
ATOM 788 O O . LYS A 1 106 ? -3.226 -17.283 -12.666 1.00 89.81 106 LYS A O 1
ATOM 793 N N . ALA A 1 107 ? -5.366 -16.554 -12.559 1.00 74.00 107 ALA A N 1
ATOM 794 C CA . ALA A 1 107 ? -5.462 -16.526 -11.103 1.00 74.00 107 ALA A CA 1
ATOM 795 C C . ALA A 1 107 ? -5.512 -17.939 -10.515 1.00 74.00 107 ALA A C 1
ATOM 797 O O . ALA A 1 107 ? -6.063 -18.837 -11.180 1.00 74.00 107 ALA A O 1
#

Nearest PDB structures (foldseek):
  2z7f-assembly1_I  TM=9.822E-01  e=2.071E-07  Homo sapiens
  6atu-assembly13_M  TM=9.672E-01  e=2.870E-06  Homo sapiens
  6atu-assembly19_G  TM=9.677E-01  e=1.370E-05  Homo sapiens
  6atu-assembly6_F  TM=9.850E-01  e=1.821E-05  Homo sapiens
  6atu-assembly19_I  TM=9.120E-01  e=2.253E-05  Homo sapiens

pLDDT: mean 87.87, std 13.11, range [33.09, 97.38]

Foldseek 3Di:
DDPPDLDAADPDEDADDDPAADEEPDDFQVSAPDSWTFDDYRRYTDTHDHDHPPCPLPFAAAADDDEDAADPDPQFDQPDDGQVSAPDRWTFDDYNGYTDTHDGDHD

Solvent-accessible surface area (backbone atoms only — not comparable to full-atom values): 6612 Å² total; per-residue (Å²): 136,84,76,82,75,68,69,56,38,72,58,91,61,70,91,59,90,56,98,60,72,51,80,63,74,43,93,42,43,83,75,23,69,85,71,22,33,49,28,73,47,62,43,36,29,36,64,37,71,45,33,77,68,84,73,67,76,61,74,55,76,52,32,69,63,89,66,96,58,67,56,92,58,92,78,48,68,58,81,38,90,42,26,77,75,27,68,89,66,24,30,47,26,72,49,48,64,30,23,38,67,36,74,50,37,84,111

Organism: Sus scrofa (NCBI:txid9823)

Sequence (107 aa):
SSKALKGGACPPRKIVQCLRYEKPKCTSDWQCPDKKKCCRDTCGIKCLNPVAITNPVKVKPGKCPVVYGQCMMLNPPNHCKTDSQCLGDLKCCKSMCGKVCLTPVKA

Secondary structure (DSSP, 8-state):
------SSBPPP------SSPPPPS-SSGGGSSTT-EEEEETTEEEEEPPBP------PPSSBPPP-----S-SS---S-SSGGGSSTT-EEEE-SSSEEEEPPBP-

Mean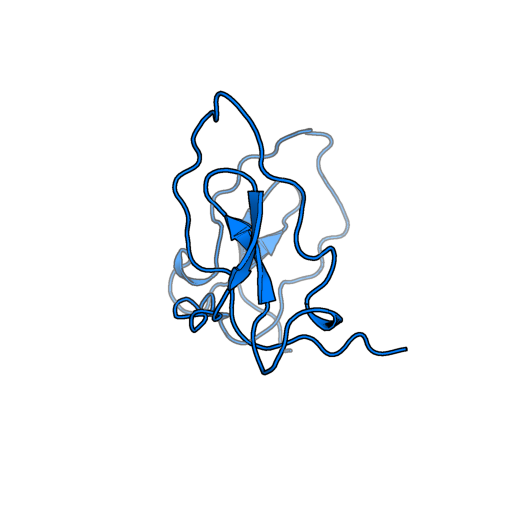 predicted aligned error: 11.79 Å

Radius of gyration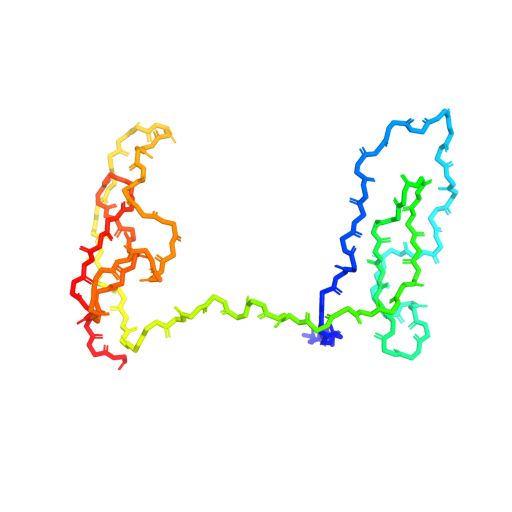: 19.4 Å; Cα contacts (8 Å, |Δi|>4): 200; chains: 1; bounding box: 40×38×47 Å

InterPro domains:
  IPR008197 WAP-type 'four-disulfide core' domain [PF00095] (6-50)
  IPR008197 WAP-type 'four-disulfide core' domain [PF00095] (60-104)
  IPR008197 WAP-type 'four-disulfide core' domain [PR00003] (57-66)
  IPR008197 WAP-type 'four-disulfide core' domain [PR00003] (79-86)
  IPR008197 WAP-type 'fo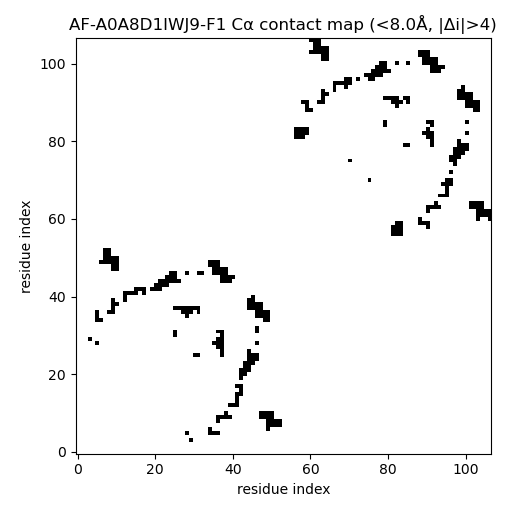ur-disulfide core' domain [PR00003] (86-95)
  IPR008197 WAP-type 'four-disulfide core' domain [PR00003] (96-104)
  IPR008197 WAP-type 'four-disulfide core' domain [PS51390] (3-51)
  IPR008197 WAP-type 'four-disulfide core' domain [PS51390] (57-105)
  IPR008197 WAP-type 'four-disulfide core' domain [SM00217] (6-51)
  IPR008197 WAP-type 'four-disulfide core' domain [SM00217] (60-105)
  IPR036645 Elafin-like superfamily [G3DSA:4.10.75.10] (3-52)
  IPR036645 Elafin-like superfamily [G3DSA:4.10.75.10] (53-104)
  IPR036645 Elafin-like superfamily [SSF57256] (5-51)
  IPR036645 Elafin-like superfamily [SSF57256] (53-105)
  IPR050514 WAP four-disulfide core domain [PTHR19441] (5-102)